Protein AF-A0A2T4CSU3-F1 (afdb_monomer_lite)

pLDDT: mean 86.22, std 13.49, range [42.84, 98.0]

Secondary structure (DSSP, 8-state):
-PPPHHHHHHHHHHHHHHTT---BTTTTBSHHHHHHHHHHHHHHTT--HHHHHHHHT-SSSGGGHHHHSPPHHHHHHHHHHHHHHHH-TT-------HHHHHHHTTTTT-TT-SSSSSS-S----

Foldseek 3Di:
DDDDPVRVQVVLQVVQVVVVHGQDVVVLSGPVSVQLVLLCVCVVVVDDLVVSCVVSVHPDSVRSVVSNDDDPVRVVVVVVVVVVLVPDPPNPPPDPDPVVCLVCVCCVPCVPQCCGDPDHVDDDD

Sequence (125 aa):
NPYTLNAFHQSYAAGLRRIGLEPNKSEGFDPHGHRHSYGRRLERSGLNPLVIRRCMHHKSLESQVPYTGKGQQEISDELNKATLQLANPESKVKSLDWKELVEHGFDDIDPQGYFTGKHPKLRGK

Radius of gyration: 26.57 Å; chains: 1; bounding box: 58×22×83 Å

Structure (mmCIF, N/CA/C/O backbone):
data_AF-A0A2T4CSU3-F1
#
_entry.id   AF-A0A2T4CSU3-F1
#
loop_
_atom_site.group_PDB
_atom_site.id
_atom_site.type_symbol
_atom_site.label_atom_id
_atom_site.label_alt_id
_atom_site.label_comp_id
_atom_site.label_asym_id
_atom_site.label_entity_id
_atom_site.label_seq_id
_atom_site.pdbx_PDB_ins_code
_atom_site.Cartn_x
_atom_site.Cartn_y
_atom_site.Cartn_z
_atom_site.occupancy
_atom_site.B_iso_or_equiv
_atom_site.auth_seq_id
_atom_site.auth_comp_id
_atom_site.auth_asym_id
_atom_site.auth_atom_id
_atom_site.pdbx_PDB_model_num
ATOM 1 N N . ASN A 1 1 ? 24.655 -8.270 -19.486 1.00 78.94 1 ASN A N 1
ATOM 2 C CA . ASN A 1 1 ? 24.714 -7.094 -18.592 1.00 78.94 1 ASN A CA 1
ATOM 3 C C . ASN A 1 1 ? 23.326 -6.769 -18.078 1.00 78.94 1 ASN A C 1
ATOM 5 O O . ASN A 1 1 ? 22.417 -6.718 -18.899 1.00 78.94 1 ASN A O 1
ATOM 9 N N . PRO A 1 2 ? 23.141 -6.601 -16.758 1.00 89.50 2 PRO A N 1
ATOM 10 C CA . PRO A 1 2 ? 21.869 -6.149 -16.202 1.00 89.50 2 PRO A CA 1
ATOM 11 C C . PRO A 1 2 ? 21.526 -4.744 -16.715 1.00 89.50 2 PRO A C 1
ATOM 13 O O . PRO A 1 2 ? 22.422 -3.953 -17.019 1.00 89.50 2 PRO A O 1
ATOM 16 N N . TYR A 1 3 ? 20.233 -4.437 -16.828 1.00 93.00 3 TYR A N 1
ATOM 17 C CA . TYR A 1 3 ? 19.790 -3.101 -17.222 1.00 93.00 3 TYR A CA 1
ATOM 18 C C . TYR A 1 3 ? 20.170 -2.052 -16.178 1.00 93.00 3 TYR A C 1
ATOM 20 O O . TYR A 1 3 ? 20.117 -2.299 -14.974 1.00 93.00 3 TYR A O 1
ATOM 28 N N . THR A 1 4 ? 20.477 -0.843 -16.653 1.00 96.50 4 THR A N 1
ATOM 29 C CA . THR A 1 4 ? 20.408 0.346 -15.801 1.00 96.50 4 THR A CA 1
ATOM 30 C C . THR A 1 4 ? 18.950 0.623 -15.440 1.00 96.50 4 THR A C 1
ATOM 32 O O . THR A 1 4 ? 18.030 0.202 -16.146 1.00 96.50 4 THR A O 1
ATOM 35 N N . LEU A 1 5 ? 18.718 1.378 -14.365 1.00 94.19 5 LEU A N 1
ATOM 36 C CA . LEU A 1 5 ? 17.360 1.732 -13.946 1.00 94.19 5 LEU A CA 1
ATOM 37 C C . LEU A 1 5 ? 16.576 2.443 -15.065 1.00 94.19 5 LEU A C 1
ATOM 39 O O . LEU A 1 5 ? 15.415 2.128 -15.315 1.00 94.19 5 LEU A O 1
ATOM 43 N N . ASN A 1 6 ? 17.239 3.341 -15.800 1.00 95.50 6 ASN A N 1
ATOM 44 C CA . ASN A 1 6 ? 16.632 4.050 -16.926 1.00 95.50 6 ASN A CA 1
ATOM 45 C C . ASN A 1 6 ? 16.278 3.106 -18.082 1.00 95.50 6 ASN A C 1
ATOM 47 O O . ASN A 1 6 ? 15.177 3.199 -18.621 1.00 95.50 6 ASN A O 1
ATOM 51 N N . ALA A 1 7 ? 17.171 2.173 -18.432 1.00 96.81 7 ALA A N 1
ATOM 52 C CA . ALA A 1 7 ? 16.901 1.188 -19.479 1.00 96.81 7 ALA A CA 1
ATOM 53 C C . ALA A 1 7 ? 15.724 0.274 -19.099 1.00 96.81 7 ALA A C 1
ATOM 55 O O . ALA A 1 7 ? 14.860 -0.011 -19.930 1.00 96.81 7 ALA A O 1
ATOM 56 N N . PHE A 1 8 ? 15.634 -0.118 -17.824 1.00 96.00 8 PHE A N 1
ATOM 57 C CA . PHE A 1 8 ? 14.490 -0.863 -17.304 1.00 96.00 8 PHE A CA 1
ATOM 58 C C . PHE A 1 8 ? 13.182 -0.069 -17.442 1.00 96.00 8 PHE A C 1
ATOM 60 O O . PHE A 1 8 ? 12.210 -0.596 -17.982 1.00 96.00 8 PHE A O 1
ATOM 67 N N . HIS A 1 9 ? 13.154 1.204 -17.030 1.00 94.94 9 HIS A N 1
ATOM 68 C CA . HIS A 1 9 ? 11.954 2.042 -17.147 1.00 94.94 9 HIS A CA 1
ATOM 69 C C . HIS A 1 9 ? 11.520 2.264 -18.604 1.00 94.94 9 HIS A C 1
ATOM 71 O O . HIS A 1 9 ? 10.327 2.205 -18.900 1.00 94.94 9 HIS A O 1
ATOM 77 N N . GLN A 1 10 ? 12.464 2.457 -19.528 1.00 96.00 10 GLN A N 1
ATOM 78 C CA . GLN A 1 10 ? 12.160 2.583 -20.958 1.00 96.00 10 GLN A CA 1
ATOM 79 C C . GLN A 1 10 ? 11.586 1.284 -21.533 1.00 96.00 10 GLN A C 1
ATOM 81 O O . GLN A 1 10 ? 10.566 1.309 -22.224 1.00 96.00 10 GLN A O 1
ATOM 86 N N . SER A 1 11 ? 12.199 0.143 -21.203 1.00 96.38 11 SER A N 1
ATOM 87 C CA . SER A 1 11 ? 11.707 -1.174 -21.614 1.00 96.38 11 SER A CA 1
ATOM 88 C C . SER A 1 11 ? 10.307 -1.451 -21.062 1.00 96.38 11 SER A C 1
ATOM 90 O O . SER A 1 11 ? 9.455 -1.971 -21.783 1.00 96.38 11 SER A O 1
ATOM 92 N N . TYR A 1 12 ? 10.056 -1.091 -19.801 1.00 96.56 12 TYR A N 1
ATOM 93 C CA . TYR A 1 12 ? 8.746 -1.205 -19.164 1.00 96.56 12 TYR A CA 1
ATOM 94 C C . TYR A 1 12 ? 7.696 -0.351 -19.887 1.00 96.56 12 TYR A C 1
ATOM 96 O O . TYR A 1 12 ? 6.651 -0.868 -20.280 1.00 96.56 12 TYR A O 1
ATOM 104 N N . ALA A 1 13 ? 8.004 0.920 -20.159 1.00 96.75 13 ALA A N 1
ATOM 105 C CA . ALA A 1 13 ? 7.105 1.824 -20.868 1.00 96.75 13 ALA A CA 1
ATOM 106 C C . ALA A 1 13 ? 6.773 1.338 -22.290 1.00 96.75 13 ALA A C 1
ATOM 108 O O . ALA A 1 13 ? 5.621 1.375 -22.717 1.00 96.75 13 ALA A O 1
ATOM 109 N N . ALA A 1 14 ? 7.768 0.822 -23.016 1.00 97.44 14 ALA A N 1
ATOM 110 C CA . ALA A 1 14 ? 7.550 0.186 -24.314 1.00 97.44 14 ALA A CA 1
ATOM 111 C C . ALA A 1 14 ? 6.738 -1.118 -24.205 1.00 97.44 14 ALA A C 1
ATOM 113 O O . ALA A 1 14 ? 6.046 -1.503 -25.143 1.00 97.44 14 ALA A O 1
ATOM 114 N N . GLY A 1 15 ? 6.837 -1.833 -23.082 1.00 97.06 15 GLY A N 1
ATOM 115 C CA . GLY A 1 15 ? 6.003 -2.994 -22.771 1.00 97.06 15 GLY A CA 1
ATOM 116 C C . GLY A 1 15 ? 4.529 -2.624 -22.613 1.00 97.06 15 GLY A C 1
ATOM 117 O O . GLY A 1 15 ? 3.690 -3.237 -23.265 1.00 97.06 15 GLY A O 1
ATOM 118 N N . LEU A 1 16 ? 4.226 -1.588 -21.824 1.00 97.25 16 LEU A N 1
ATOM 119 C CA . LEU A 1 16 ? 2.859 -1.078 -21.663 1.00 97.25 16 LEU A CA 1
ATOM 120 C C . LEU A 1 16 ? 2.249 -0.652 -23.002 1.00 97.25 16 LEU A C 1
ATOM 122 O O . LEU A 1 16 ? 1.158 -1.096 -23.353 1.00 97.25 16 LEU A O 1
ATOM 126 N N . ARG A 1 17 ? 2.997 0.112 -23.805 1.00 97.75 17 ARG A N 1
ATOM 127 C CA . ARG A 1 17 ? 2.516 0.566 -25.117 1.00 97.75 17 ARG A CA 1
ATOM 128 C C . ARG A 1 17 ? 2.205 -0.578 -26.075 1.00 97.75 17 ARG A C 1
ATOM 130 O O . ARG A 1 17 ? 1.240 -0.503 -26.826 1.00 97.75 17 ARG A O 1
ATOM 137 N N . ARG A 1 18 ? 2.971 -1.673 -26.015 1.00 98.00 18 ARG A N 1
ATOM 138 C CA . ARG A 1 18 ? 2.714 -2.878 -26.823 1.00 98.00 18 ARG A CA 1
ATOM 139 C C . ARG A 1 18 ? 1.380 -3.553 -26.504 1.00 98.00 18 ARG A C 1
ATOM 141 O O . ARG A 1 18 ? 0.846 -4.227 -27.376 1.00 98.00 18 ARG A O 1
ATOM 148 N N . ILE A 1 19 ? 0.851 -3.373 -25.295 1.00 97.12 19 ILE A N 1
ATOM 149 C CA . ILE A 1 19 ? -0.459 -3.900 -24.887 1.00 97.12 19 ILE A CA 1
ATOM 150 C C . ILE A 1 19 ? -1.562 -2.830 -24.908 1.00 97.12 19 ILE A C 1
ATOM 152 O O . ILE A 1 19 ? -2.638 -3.060 -24.368 1.00 97.12 19 ILE A O 1
ATOM 156 N N . GLY A 1 20 ? -1.306 -1.669 -25.525 1.00 97.25 20 GLY A N 1
ATOM 157 C CA . GLY A 1 20 ? -2.286 -0.587 -25.654 1.00 97.25 20 GLY A CA 1
ATOM 158 C C . GLY A 1 20 ? -2.471 0.268 -24.396 1.00 97.25 20 GLY A C 1
ATOM 159 O O . GLY A 1 20 ? -3.489 0.942 -24.279 1.00 97.25 20 GLY A O 1
ATOM 160 N N . LEU A 1 21 ? -1.518 0.246 -23.458 1.00 96.88 21 LEU A N 1
ATOM 161 C CA . LEU A 1 21 ? -1.527 1.090 -22.260 1.00 96.88 21 LEU A CA 1
ATOM 162 C C . LEU A 1 21 ? -0.438 2.162 -22.334 1.00 96.88 21 LEU A C 1
ATOM 164 O O . LEU A 1 21 ? 0.664 1.906 -22.821 1.00 96.88 21 LEU A O 1
ATOM 168 N N . GLU A 1 22 ? -0.703 3.340 -21.773 1.00 96.38 22 GLU A N 1
ATOM 169 C CA . GLU A 1 22 ? 0.326 4.366 -21.589 1.00 96.38 22 GLU A CA 1
ATOM 170 C C . GLU A 1 22 ? 0.885 4.348 -20.159 1.00 96.38 22 GLU A C 1
ATOM 172 O O . GLU A 1 22 ? 0.138 4.130 -19.202 1.00 96.38 22 GLU A O 1
ATOM 177 N N . PRO A 1 23 ? 2.198 4.583 -19.973 1.00 95.62 23 PRO A N 1
ATOM 178 C CA . PRO A 1 23 ? 2.778 4.744 -18.648 1.00 95.62 23 PRO A CA 1
ATOM 179 C C . PRO A 1 23 ? 2.140 5.926 -17.925 1.00 95.62 23 PRO A C 1
ATOM 181 O O . PRO A 1 23 ? 2.236 7.071 -18.368 1.00 95.62 23 PRO A O 1
ATOM 184 N N . ASN A 1 24 ? 1.527 5.645 -16.783 1.00 94.38 24 ASN A N 1
ATOM 185 C CA . ASN A 1 24 ? 0.806 6.633 -16.005 1.00 94.38 24 ASN A CA 1
ATOM 186 C C . ASN A 1 24 ? 0.904 6.320 -14.511 1.00 94.38 24 ASN A C 1
ATOM 188 O O . ASN A 1 24 ? 0.392 5.313 -14.024 1.00 94.38 24 ASN A O 1
ATOM 192 N N . LYS A 1 25 ? 1.541 7.222 -13.764 1.00 90.06 25 LYS A N 1
ATOM 193 C CA . LYS A 1 25 ? 1.743 7.067 -12.322 1.00 90.06 25 LYS A CA 1
ATOM 194 C C . LYS A 1 25 ? 0.442 7.190 -11.525 1.00 90.06 25 LYS A C 1
ATOM 196 O O . LYS A 1 25 ? 0.302 6.520 -10.506 1.00 90.06 25 LYS A O 1
ATOM 201 N N . SER A 1 26 ? -0.501 8.038 -11.950 1.00 89.06 26 SER A N 1
ATOM 202 C CA . SER A 1 26 ? -1.761 8.217 -11.210 1.00 89.06 26 SER A CA 1
ATOM 203 C C . SER A 1 26 ? -2.647 6.973 -11.287 1.00 89.06 26 SER A C 1
ATOM 205 O O . SER A 1 26 ? -3.325 6.647 -10.317 1.00 89.06 26 SER A O 1
ATOM 207 N N . GLU A 1 27 ? -2.573 6.241 -12.398 1.00 90.00 27 GLU A N 1
ATOM 208 C CA . GLU A 1 27 ? -3.292 4.981 -12.621 1.00 90.00 27 GLU A CA 1
ATOM 209 C C . GLU A 1 27 ? -2.509 3.747 -12.133 1.00 90.00 27 GLU A C 1
ATOM 211 O O . GLU A 1 27 ? -3.022 2.630 -12.137 1.00 90.00 27 GLU A O 1
ATOM 216 N N . GLY A 1 28 ? -1.268 3.931 -11.666 1.00 92.00 28 GLY A N 1
ATOM 217 C CA . GLY A 1 28 ? -0.410 2.850 -11.177 1.00 92.00 28 GLY A CA 1
ATOM 218 C C . GLY A 1 28 ? 0.244 2.012 -12.281 1.00 92.00 28 GLY A C 1
ATOM 219 O O . GLY A 1 28 ? 0.732 0.911 -12.005 1.00 92.00 28 GLY A O 1
ATOM 220 N N . PHE A 1 29 ? 0.287 2.528 -13.511 1.00 95.38 29 PHE A N 1
ATOM 221 C CA . PHE A 1 29 ? 1.041 1.984 -14.643 1.00 95.38 29 PHE A CA 1
ATOM 222 C C . PHE A 1 29 ? 2.509 2.419 -14.583 1.00 95.38 29 PHE A C 1
ATOM 224 O O . PHE A 1 29 ? 3.067 3.013 -15.509 1.00 95.38 29 PHE A O 1
ATOM 231 N N . ASP A 1 30 ? 3.132 2.118 -13.448 1.00 95.00 30 ASP A N 1
ATOM 232 C CA . ASP A 1 30 ? 4.558 2.258 -13.210 1.00 95.00 30 ASP A CA 1
ATOM 233 C C . ASP A 1 30 ? 5.057 1.127 -12.281 1.00 95.00 30 ASP A C 1
ATOM 235 O O . ASP A 1 30 ? 4.265 0.516 -11.550 1.00 95.00 30 ASP A O 1
ATOM 239 N N . PRO A 1 31 ? 6.369 0.819 -12.262 1.00 95.06 31 PRO A N 1
ATOM 240 C CA . PRO A 1 31 ? 6.903 -0.266 -11.439 1.00 95.06 31 PRO A CA 1
ATOM 241 C C . PRO A 1 31 ? 6.611 -0.124 -9.936 1.00 95.06 31 PRO A C 1
ATOM 243 O O . PRO A 1 31 ? 6.399 -1.126 -9.247 1.00 95.06 31 PRO A O 1
ATOM 246 N N . HIS A 1 32 ? 6.580 1.103 -9.408 1.00 94.62 32 HIS A N 1
ATOM 247 C CA . HIS A 1 32 ? 6.242 1.345 -8.010 1.00 94.62 32 HIS A CA 1
ATOM 248 C C . HIS A 1 32 ? 4.742 1.132 -7.769 1.00 94.62 32 HIS A C 1
ATOM 250 O O . HIS A 1 32 ? 4.380 0.447 -6.810 1.00 94.62 32 HIS A O 1
ATOM 256 N N . GLY A 1 33 ? 3.879 1.616 -8.667 1.00 94.50 33 GLY A N 1
ATOM 257 C CA . GLY A 1 33 ? 2.437 1.345 -8.663 1.00 94.50 33 GLY A CA 1
ATOM 258 C C . GLY A 1 33 ? 2.109 -0.153 -8.639 1.00 94.50 33 GLY A C 1
ATOM 259 O O . GLY A 1 33 ? 1.303 -0.615 -7.824 1.00 94.50 33 GLY A O 1
ATOM 260 N N . HIS A 1 34 ? 2.818 -0.960 -9.431 1.00 95.44 34 HIS A N 1
ATOM 261 C CA . HIS A 1 34 ? 2.693 -2.420 -9.385 1.00 95.44 34 HIS A CA 1
ATOM 262 C C . HIS A 1 34 ? 3.091 -3.020 -8.036 1.00 95.44 34 HIS A C 1
ATOM 264 O O . HIS A 1 34 ? 2.440 -3.955 -7.564 1.00 95.44 34 HIS A O 1
ATOM 270 N N . ARG A 1 35 ? 4.113 -2.467 -7.375 1.00 96.12 35 ARG A N 1
ATOM 271 C CA . ARG A 1 35 ? 4.531 -2.918 -6.043 1.00 96.12 35 ARG A CA 1
ATOM 272 C C . ARG A 1 35 ? 3.464 -2.640 -4.979 1.00 96.12 35 ARG A C 1
ATOM 274 O O . ARG A 1 35 ? 3.267 -3.478 -4.103 1.00 96.12 35 ARG A O 1
ATOM 281 N N . HIS A 1 36 ? 2.742 -1.521 -5.076 1.00 96.00 36 HIS A N 1
ATOM 282 C CA . HIS A 1 36 ? 1.553 -1.246 -4.249 1.00 96.00 36 HIS A CA 1
ATOM 283 C C . HIS A 1 36 ? 0.416 -2.222 -4.547 1.00 96.00 36 HIS A C 1
ATOM 285 O O . HIS A 1 36 ? -0.147 -2.816 -3.635 1.00 96.00 36 HIS A O 1
ATOM 291 N N . SER A 1 37 ? 0.106 -2.448 -5.827 1.00 95.38 37 SER A N 1
ATOM 292 C CA . SER A 1 37 ? -0.919 -3.418 -6.238 1.00 95.38 37 SER A CA 1
ATOM 293 C C . SER A 1 37 ? -0.625 -4.829 -5.716 1.00 95.38 37 SER A C 1
ATOM 295 O O . SER A 1 37 ? -1.539 -5.554 -5.321 1.00 95.38 37 SER A O 1
ATOM 297 N N . TYR A 1 38 ? 0.646 -5.231 -5.704 1.00 97.38 38 TYR A N 1
ATOM 298 C CA . TYR A 1 38 ? 1.076 -6.497 -5.122 1.00 97.38 38 TYR A CA 1
ATOM 299 C C . TYR A 1 38 ? 0.857 -6.534 -3.602 1.00 97.38 38 TYR A C 1
ATOM 301 O O . TYR A 1 38 ? 0.193 -7.448 -3.121 1.00 97.38 38 TYR A O 1
ATOM 309 N N . GLY A 1 39 ? 1.329 -5.524 -2.861 1.00 97.25 39 GLY A N 1
ATOM 310 C CA . GLY A 1 39 ? 1.155 -5.444 -1.404 1.00 97.25 39 GLY A CA 1
ATOM 311 C C . GLY A 1 39 ? -0.312 -5.478 -0.967 1.00 97.25 39 GLY A C 1
ATOM 312 O O . GLY A 1 39 ? -0.682 -6.288 -0.120 1.00 97.25 39 GLY A O 1
ATOM 313 N N . ARG A 1 40 ? -1.171 -4.684 -1.615 1.00 96.31 40 ARG A N 1
ATOM 314 C CA . ARG A 1 40 ? -2.621 -4.671 -1.360 1.00 96.31 40 ARG A CA 1
ATOM 315 C C . ARG A 1 40 ? -3.280 -6.020 -1.628 1.00 96.31 40 ARG A C 1
ATOM 317 O O . ARG A 1 40 ? -4.137 -6.439 -0.866 1.00 96.31 40 ARG A O 1
ATOM 324 N N . ARG A 1 41 ? -2.888 -6.735 -2.689 1.00 96.94 41 ARG A N 1
ATOM 325 C CA . ARG A 1 41 ? -3.439 -8.074 -2.974 1.00 96.94 41 ARG A CA 1
ATOM 326 C C . ARG A 1 41 ? -3.064 -9.089 -1.896 1.00 96.94 41 ARG A C 1
ATOM 328 O O . ARG A 1 41 ? -3.908 -9.902 -1.526 1.00 96.94 41 ARG A O 1
ATOM 335 N N . LEU A 1 42 ? -1.833 -9.029 -1.384 1.00 97.12 42 LEU A N 1
ATOM 336 C CA . LEU A 1 42 ? -1.396 -9.891 -0.284 1.00 97.12 42 LEU A CA 1
ATOM 337 C C . LEU A 1 42 ? -2.195 -9.611 0.995 1.00 97.12 42 LEU A C 1
ATOM 339 O O . LEU A 1 42 ? -2.640 -10.551 1.648 1.00 97.12 42 LEU A O 1
ATOM 343 N N . GLU A 1 43 ? -2.403 -8.333 1.317 1.00 96.00 43 GLU A N 1
ATOM 344 C CA . GLU A 1 43 ? -3.183 -7.903 2.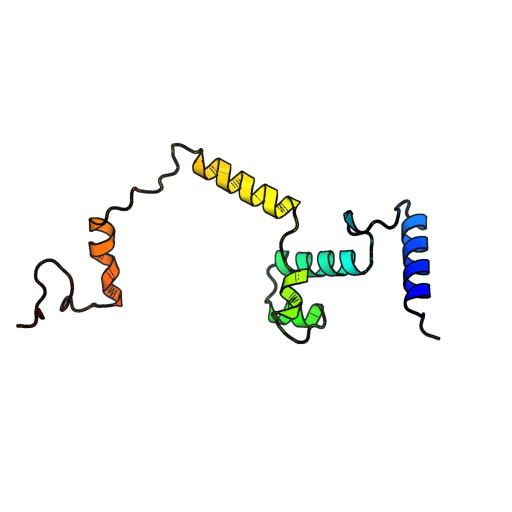483 1.00 96.00 43 GLU A CA 1
ATOM 345 C C . GLU A 1 43 ? -4.653 -8.332 2.374 1.00 96.00 43 GLU A C 1
ATOM 347 O O . GLU A 1 43 ? -5.143 -9.030 3.259 1.00 96.00 43 GLU A O 1
ATOM 352 N N . ARG A 1 44 ? -5.308 -8.072 1.234 1.00 94.88 44 ARG A N 1
ATOM 353 C CA . ARG A 1 44 ? -6.703 -8.478 0.979 1.00 94.88 44 ARG A CA 1
ATOM 354 C C . ARG A 1 44 ? -6.921 -9.988 1.019 1.00 94.88 44 ARG A C 1
ATOM 356 O O . ARG A 1 44 ? -8.037 -10.440 1.246 1.00 94.88 44 ARG A O 1
ATOM 363 N N . SER A 1 45 ? -5.870 -10.772 0.785 1.00 96.00 45 SER A N 1
ATOM 364 C CA . SER A 1 45 ? -5.919 -12.236 0.893 1.00 96.00 45 SER A CA 1
ATOM 365 C C . SER A 1 45 ? -5.904 -12.725 2.349 1.00 96.00 45 SER A C 1
ATOM 367 O O . SER A 1 45 ? -5.947 -13.929 2.586 1.00 96.00 45 SER A O 1
ATOM 369 N N . GLY A 1 46 ? -5.805 -11.815 3.325 1.00 95.75 46 GLY A N 1
ATOM 370 C CA . GLY A 1 46 ? -5.773 -12.135 4.751 1.00 95.75 46 GLY A CA 1
ATOM 371 C C . GLY A 1 46 ? -4.457 -12.766 5.211 1.00 95.75 46 GLY A C 1
ATOM 372 O O . GLY A 1 46 ? -4.423 -13.433 6.244 1.00 95.75 46 GLY A O 1
ATOM 373 N N . LEU A 1 47 ? -3.367 -12.603 4.449 1.00 95.44 47 LEU A N 1
ATOM 374 C CA . LEU A 1 47 ? -2.072 -13.177 4.812 1.00 95.44 47 LEU A CA 1
ATOM 375 C C . LEU A 1 47 ? -1.486 -12.499 6.054 1.00 95.44 47 LEU A C 1
ATOM 377 O O . LEU A 1 47 ? -1.594 -11.290 6.250 1.00 95.44 47 LEU A O 1
ATOM 381 N N . ASN A 1 48 ? -0.779 -13.284 6.870 1.00 96.88 48 ASN A N 1
ATOM 382 C CA . ASN A 1 48 ? -0.095 -12.762 8.048 1.00 96.88 48 ASN A CA 1
ATOM 383 C C . ASN A 1 48 ? 0.950 -11.687 7.650 1.00 96.88 48 ASN A C 1
ATOM 385 O O . ASN A 1 48 ? 1.742 -11.933 6.733 1.00 96.88 48 ASN A O 1
ATOM 389 N N . PRO A 1 49 ? 1.045 -10.547 8.365 1.00 96.06 49 PRO A N 1
ATOM 390 C CA . PRO A 1 49 ? 2.008 -9.481 8.070 1.00 96.06 49 PRO A CA 1
ATOM 391 C C . PRO A 1 49 ? 3.478 -9.925 7.969 1.00 96.06 49 PRO A C 1
ATOM 393 O O . PRO A 1 49 ? 4.255 -9.306 7.245 1.00 96.06 49 PRO A O 1
ATOM 396 N N . LEU A 1 50 ? 3.886 -10.998 8.656 1.00 96.31 50 LEU A N 1
ATOM 397 C CA . LEU A 1 50 ? 5.234 -11.571 8.538 1.00 96.31 50 LEU A CA 1
ATOM 398 C C . LEU A 1 50 ? 5.463 -12.241 7.176 1.00 96.31 50 LEU A C 1
ATOM 400 O O . LEU A 1 50 ? 6.557 -12.142 6.612 1.00 96.31 50 LEU A O 1
ATOM 404 N N . VAL A 1 51 ? 4.431 -12.894 6.635 1.00 97.69 51 VAL A N 1
ATOM 405 C CA . VAL A 1 51 ? 4.452 -13.500 5.297 1.00 97.69 51 VAL A CA 1
ATOM 406 C C . VAL A 1 51 ? 4.491 -12.399 4.244 1.00 97.69 51 VAL A C 1
ATOM 408 O O . VAL A 1 51 ? 5.348 -12.435 3.364 1.00 97.69 51 VAL A O 1
ATOM 411 N N . ILE A 1 52 ? 3.650 -11.369 4.386 1.00 97.38 52 ILE A N 1
ATOM 412 C CA . ILE A 1 52 ? 3.638 -10.210 3.481 1.00 97.38 52 ILE A CA 1
ATOM 413 C C . ILE A 1 52 ? 5.020 -9.543 3.447 1.00 97.38 52 ILE A C 1
ATOM 415 O O . ILE A 1 52 ? 5.581 -9.351 2.367 1.00 97.38 52 ILE A O 1
ATOM 419 N N . ARG A 1 53 ? 5.643 -9.304 4.610 1.00 97.25 53 ARG A N 1
ATOM 420 C CA . ARG A 1 53 ? 7.001 -8.743 4.701 1.00 97.25 53 ARG A CA 1
ATOM 421 C C . ARG A 1 53 ? 8.015 -9.565 3.906 1.00 97.25 53 ARG A C 1
ATOM 423 O O . ARG A 1 53 ? 8.859 -8.998 3.208 1.00 97.25 53 ARG A O 1
ATOM 430 N N . ARG A 1 54 ? 7.943 -10.898 4.009 1.00 97.88 54 ARG A N 1
ATOM 431 C CA . ARG A 1 54 ? 8.820 -11.826 3.280 1.00 97.88 54 ARG A CA 1
ATOM 432 C C . ARG A 1 54 ? 8.574 -11.752 1.774 1.00 97.88 54 ARG A C 1
ATOM 434 O O . ARG A 1 54 ? 9.535 -11.605 1.029 1.00 97.88 54 ARG A O 1
ATOM 441 N N . CYS A 1 55 ? 7.314 -11.772 1.350 1.00 97.38 55 CYS A N 1
ATOM 442 C CA . CYS A 1 55 ? 6.890 -11.643 -0.045 1.00 97.38 55 CYS A CA 1
ATOM 443 C C . CYS A 1 55 ? 7.328 -10.318 -0.685 1.00 97.38 55 CYS A C 1
ATOM 445 O O . CYS A 1 55 ? 7.700 -10.285 -1.859 1.00 97.38 55 CYS A O 1
ATOM 447 N N . MET A 1 56 ? 7.292 -9.222 0.074 1.00 97.00 56 MET A N 1
ATOM 448 C CA . MET A 1 56 ? 7.682 -7.892 -0.393 1.00 97.00 56 MET A CA 1
ATOM 449 C C . MET A 1 56 ? 9.182 -7.602 -0.235 1.00 97.00 56 MET A C 1
ATOM 451 O O . MET A 1 56 ? 9.646 -6.570 -0.720 1.00 97.00 56 MET A O 1
ATOM 455 N N . HIS A 1 57 ? 9.950 -8.496 0.393 1.00 97.38 57 HIS A N 1
ATOM 456 C CA . HIS A 1 57 ? 11.372 -8.307 0.708 1.00 97.38 57 HIS A CA 1
ATOM 457 C C . HIS A 1 57 ? 11.647 -7.059 1.561 1.00 97.38 57 HIS A C 1
ATOM 459 O O . HIS A 1 57 ? 12.598 -6.314 1.331 1.00 97.38 57 HIS A O 1
ATOM 465 N N . HIS A 1 58 ? 10.795 -6.799 2.549 1.00 97.12 58 HIS A N 1
ATOM 466 C CA . HIS A 1 58 ? 10.951 -5.657 3.444 1.00 97.12 58 HIS A CA 1
ATOM 467 C C . HIS A 1 58 ? 11.777 -5.992 4.686 1.00 97.12 58 HIS A C 1
ATOM 469 O O . HIS A 1 58 ? 11.715 -7.101 5.218 1.00 97.12 58 HIS A O 1
ATOM 475 N N . LYS A 1 59 ? 12.540 -5.004 5.170 1.00 95.31 59 LYS A N 1
ATOM 476 C CA . LYS A 1 59 ? 13.398 -5.149 6.356 1.00 95.31 59 LYS A CA 1
ATOM 477 C C . LYS A 1 59 ? 12.588 -5.231 7.652 1.00 95.31 59 LYS A C 1
ATOM 479 O O . LYS A 1 59 ? 12.964 -5.967 8.558 1.00 95.31 59 LYS A O 1
ATOM 484 N N . SER A 1 60 ? 11.484 -4.493 7.733 1.00 95.62 60 SER A N 1
ATOM 485 C CA . SER A 1 60 ? 10.627 -4.409 8.917 1.00 95.62 60 SER A CA 1
ATOM 486 C C . SER A 1 60 ? 9.145 -4.469 8.538 1.00 95.62 60 SER A C 1
ATOM 488 O O . SER A 1 60 ? 8.806 -4.371 7.356 1.00 95.62 60 SER A O 1
ATOM 490 N N . LEU A 1 61 ? 8.266 -4.660 9.526 1.00 94.88 61 LEU A N 1
ATOM 491 C CA . LEU A 1 61 ? 6.816 -4.664 9.301 1.00 94.88 61 LEU A CA 1
ATOM 492 C C . LEU A 1 61 ? 6.317 -3.269 8.904 1.00 94.88 61 LEU A C 1
ATOM 494 O O . LEU A 1 61 ? 5.464 -3.140 8.038 1.00 94.88 61 LEU A O 1
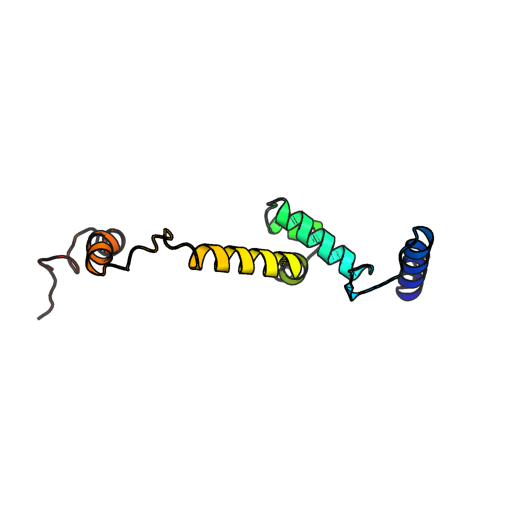ATOM 498 N N . GLU A 1 62 ? 6.910 -2.219 9.457 1.00 95.75 62 GLU A N 1
ATOM 499 C CA . GLU A 1 62 ? 6.556 -0.821 9.195 1.00 95.75 62 GLU A CA 1
ATOM 500 C C . GLU A 1 62 ? 6.844 -0.445 7.737 1.00 95.75 62 GLU A C 1
ATOM 502 O O . GLU A 1 62 ? 6.090 0.295 7.112 1.00 95.75 62 GLU A O 1
ATOM 507 N N . SER A 1 63 ? 7.897 -1.024 7.149 1.00 94.31 63 SER A N 1
ATOM 508 C CA . SER A 1 63 ? 8.276 -0.783 5.751 1.00 94.31 63 SER A CA 1
ATOM 509 C C . SER A 1 63 ? 7.216 -1.251 4.741 1.00 94.31 63 SER A C 1
ATOM 511 O O . SER A 1 63 ? 7.240 -0.813 3.586 1.00 94.31 63 SER A O 1
ATOM 513 N N . GLN A 1 64 ? 6.299 -2.138 5.150 1.00 94.75 64 GLN A N 1
ATOM 514 C CA . GLN A 1 64 ? 5.237 -2.652 4.284 1.00 94.75 64 GLN A CA 1
ATOM 515 C C . GLN A 1 64 ? 3.968 -1.803 4.304 1.00 94.75 64 GLN A C 1
ATOM 517 O O . GLN A 1 64 ? 3.246 -1.800 3.310 1.00 94.75 64 GLN A O 1
ATOM 522 N N . VAL A 1 65 ? 3.751 -1.026 5.371 1.00 94.88 65 VAL A N 1
ATOM 523 C CA . VAL A 1 65 ? 2.544 -0.212 5.584 1.00 94.88 65 VAL A CA 1
ATOM 524 C C . VAL A 1 65 ? 2.199 0.674 4.379 1.00 94.88 65 VAL A C 1
ATOM 526 O O . VAL A 1 65 ? 1.039 0.657 3.963 1.00 94.88 65 VAL A O 1
ATOM 529 N N . PRO A 1 66 ? 3.155 1.376 3.729 1.00 93.88 66 PRO A N 1
ATOM 530 C CA . PRO A 1 66 ? 2.829 2.193 2.561 1.00 93.88 66 PRO A CA 1
ATOM 531 C C . PRO A 1 66 ? 2.243 1.389 1.396 1.00 93.88 66 PRO A C 1
ATOM 533 O O . PRO A 1 66 ? 1.477 1.939 0.618 1.00 93.88 66 PRO A O 1
ATOM 536 N N . TYR A 1 67 ? 2.596 0.106 1.273 1.00 95.50 67 TYR A N 1
ATOM 537 C CA . TYR A 1 67 ? 2.230 -0.752 0.145 1.00 95.50 67 TYR A CA 1
ATOM 538 C C . TYR A 1 67 ? 0.989 -1.611 0.394 1.00 95.50 67 TYR A C 1
ATOM 540 O O . TYR A 1 67 ? 0.443 -2.164 -0.559 1.00 95.50 67 TYR A O 1
ATOM 548 N N . THR A 1 68 ? 0.571 -1.762 1.650 1.00 95.50 68 THR A N 1
ATOM 549 C CA . THR A 1 68 ? -0.594 -2.569 2.043 1.00 95.50 68 THR A CA 1
ATOM 550 C C . THR A 1 68 ? -1.817 -1.719 2.377 1.00 95.50 68 THR A C 1
ATOM 552 O O . THR A 1 68 ? -2.897 -2.266 2.550 1.00 95.50 68 THR A O 1
ATOM 555 N N . GLY A 1 69 ? -1.678 -0.392 2.462 1.00 91.38 69 GLY A N 1
ATOM 556 C CA . GLY A 1 69 ? -2.799 0.508 2.734 1.00 91.38 69 GLY A CA 1
ATOM 557 C C . GLY A 1 69 ? -3.864 0.499 1.629 1.00 91.38 69 GLY A C 1
ATOM 558 O O . GLY A 1 69 ? -3.535 0.381 0.442 1.00 91.38 69 GLY A O 1
ATOM 559 N N . LYS A 1 70 ? -5.132 0.673 2.028 1.00 90.12 70 LYS A N 1
ATOM 560 C CA . LYS A 1 70 ? -6.293 0.777 1.127 1.00 90.12 70 LYS A CA 1
ATOM 561 C C . LYS A 1 70 ? -6.079 1.858 0.057 1.00 90.12 70 LYS A C 1
ATOM 563 O O . LYS A 1 70 ? -5.484 2.906 0.313 1.00 90.12 70 LYS A O 1
ATOM 568 N N . GLY A 1 71 ? -6.536 1.587 -1.162 1.00 87.44 71 GLY A N 1
ATOM 569 C CA . GLY A 1 71 ? -6.578 2.574 -2.240 1.00 87.44 71 GLY A CA 1
ATOM 570 C C . GLY A 1 71 ? -7.642 3.647 -1.992 1.00 87.44 71 GLY A C 1
ATOM 571 O O . GLY A 1 71 ? -8.530 3.466 -1.166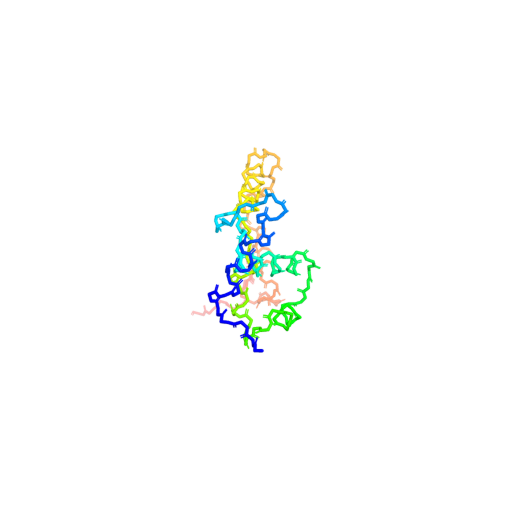 1.00 87.44 71 GLY A O 1
ATOM 572 N N . GLN A 1 72 ? -7.580 4.750 -2.743 1.00 88.75 72 GLN A N 1
ATOM 573 C CA . GLN A 1 72 ? -8.528 5.865 -2.591 1.00 88.75 72 GLN A CA 1
ATOM 574 C C . GLN A 1 72 ? -9.984 5.421 -2.766 1.00 88.75 72 GLN A C 1
ATOM 576 O O . GLN A 1 72 ? -10.814 5.739 -1.925 1.00 88.75 72 GLN A O 1
ATOM 581 N N . GLN A 1 73 ? -10.270 4.610 -3.790 1.00 88.88 73 GLN A N 1
ATOM 582 C CA . GLN A 1 73 ? -11.613 4.073 -4.014 1.00 88.88 73 GLN A CA 1
ATOM 583 C C . GLN A 1 73 ? -12.110 3.250 -2.818 1.00 88.88 73 GLN A C 1
ATOM 585 O O . GLN A 1 73 ? -13.214 3.470 -2.347 1.00 88.88 73 GLN A O 1
ATOM 590 N N . GLU A 1 74 ? -11.275 2.363 -2.268 1.00 90.69 74 GLU A N 1
ATOM 591 C CA . GLU A 1 74 ? -11.646 1.545 -1.104 1.00 90.69 74 GLU A CA 1
ATOM 592 C C . GLU A 1 74 ? -11.899 2.393 0.145 1.00 90.69 74 GLU A C 1
ATOM 594 O O . GLU A 1 74 ? -12.768 2.067 0.949 1.00 90.69 74 GLU A O 1
ATOM 599 N N . ILE A 1 75 ? -11.137 3.477 0.323 1.00 93.94 75 ILE A N 1
ATOM 600 C CA . ILE A 1 75 ? -11.363 4.437 1.407 1.00 93.94 75 ILE A CA 1
ATOM 601 C C . ILE A 1 75 ? -12.711 5.131 1.201 1.00 93.94 75 ILE A C 1
ATOM 603 O O . ILE A 1 75 ? -13.507 5.188 2.134 1.00 93.94 75 ILE A O 1
ATOM 607 N N . SER A 1 76 ? -12.991 5.621 -0.009 1.00 96.25 76 SER A N 1
ATOM 608 C CA . SER A 1 76 ? -14.277 6.236 -0.342 1.00 96.25 76 SER A CA 1
ATOM 609 C C . SER A 1 76 ? -15.448 5.276 -0.127 1.00 96.25 76 SER A C 1
ATOM 611 O O . SER A 1 76 ? -16.451 5.671 0.461 1.00 96.25 76 SER A O 1
ATOM 613 N N . ASP A 1 77 ? -15.315 4.014 -0.533 1.00 95.75 77 ASP A N 1
ATOM 614 C CA . ASP A 1 77 ? -16.349 2.992 -0.362 1.00 95.75 77 ASP A CA 1
ATOM 615 C C . ASP A 1 77 ? -16.614 2.693 1.124 1.00 95.75 77 ASP A C 1
ATOM 617 O O . ASP A 1 77 ? -17.770 2.605 1.544 1.00 95.75 77 ASP A O 1
ATOM 621 N N . GLU A 1 78 ? -15.562 2.597 1.946 1.00 95.50 78 GLU A N 1
ATOM 622 C CA . GLU A 1 78 ? -15.687 2.405 3.397 1.00 95.50 78 GLU A CA 1
ATOM 623 C C . GLU A 1 78 ? -16.364 3.605 4.075 1.00 95.50 78 GLU A C 1
ATOM 625 O O . GLU A 1 78 ? -17.248 3.431 4.915 1.00 95.50 78 GLU A O 1
ATOM 630 N N . LEU A 1 79 ? -15.991 4.827 3.683 1.00 96.44 79 LEU A N 1
ATOM 631 C CA . LEU A 1 79 ? -16.606 6.049 4.203 1.00 96.44 79 LEU A CA 1
ATOM 632 C C . LEU A 1 79 ? -18.083 6.137 3.809 1.00 96.44 79 LEU A C 1
ATOM 634 O O . LEU A 1 79 ? -18.921 6.410 4.665 1.00 96.44 79 LEU A O 1
ATOM 638 N N . ASN A 1 80 ? -18.421 5.823 2.557 1.00 96.44 80 ASN A N 1
ATOM 639 C CA . ASN A 1 80 ? -19.808 5.778 2.092 1.00 96.44 80 ASN A CA 1
ATOM 640 C C . ASN A 1 80 ? -20.630 4.757 2.886 1.00 96.44 80 ASN A C 1
ATOM 642 O O . ASN A 1 80 ? -21.745 5.052 3.320 1.00 96.44 80 ASN A O 1
ATOM 646 N N . LYS A 1 81 ? -20.071 3.568 3.132 1.00 94.25 81 LYS A N 1
ATOM 647 C CA . LYS A 1 81 ? -20.709 2.542 3.963 1.00 94.25 81 LYS A CA 1
ATOM 648 C C . LYS A 1 81 ? -20.961 3.046 5.386 1.00 94.25 81 LYS A C 1
ATOM 650 O O . LYS A 1 81 ? -22.056 2.841 5.908 1.00 94.25 81 LYS A O 1
ATOM 655 N N . ALA A 1 82 ? -19.992 3.729 5.994 1.00 92.38 82 ALA A N 1
ATOM 656 C CA . ALA A 1 82 ? -20.151 4.325 7.319 1.00 92.38 82 ALA A CA 1
ATOM 657 C C . ALA A 1 82 ? -21.239 5.416 7.333 1.00 92.38 82 ALA A C 1
ATOM 659 O O . ALA A 1 82 ? -22.078 5.441 8.232 1.00 92.38 82 ALA A O 1
ATOM 660 N N . THR A 1 83 ? -21.294 6.272 6.307 1.00 93.75 83 THR A N 1
ATOM 661 C CA . THR A 1 83 ? -22.353 7.282 6.156 1.00 93.75 83 THR A CA 1
ATOM 662 C C . THR A 1 83 ? -23.741 6.645 6.081 1.00 93.75 83 THR A C 1
ATOM 664 O O . THR A 1 83 ? -24.656 7.097 6.767 1.00 93.75 83 THR A O 1
ATOM 667 N N . LEU A 1 84 ? -23.902 5.566 5.309 1.00 91.75 84 LEU A N 1
ATOM 668 C CA . LEU A 1 84 ? -25.173 4.838 5.216 1.00 91.75 84 LEU A CA 1
ATOM 669 C C . LEU A 1 84 ? -25.583 4.207 6.556 1.00 91.75 84 LEU A C 1
ATOM 671 O O . LEU A 1 84 ? -26.761 4.221 6.904 1.00 91.75 84 LEU A O 1
ATOM 675 N N . GLN A 1 85 ? -24.624 3.687 7.328 1.00 87.88 85 GLN A N 1
ATOM 676 C CA . GLN A 1 85 ? -24.887 3.143 8.666 1.00 87.88 85 GLN A CA 1
ATOM 677 C C . GLN A 1 85 ? -25.347 4.216 9.658 1.00 87.88 85 GLN A C 1
ATOM 679 O O . GLN A 1 85 ? -26.232 3.949 10.468 1.00 87.88 85 GLN A O 1
ATOM 684 N N . LEU A 1 86 ? -24.777 5.421 9.589 1.00 86.44 86 LEU A N 1
ATOM 685 C CA .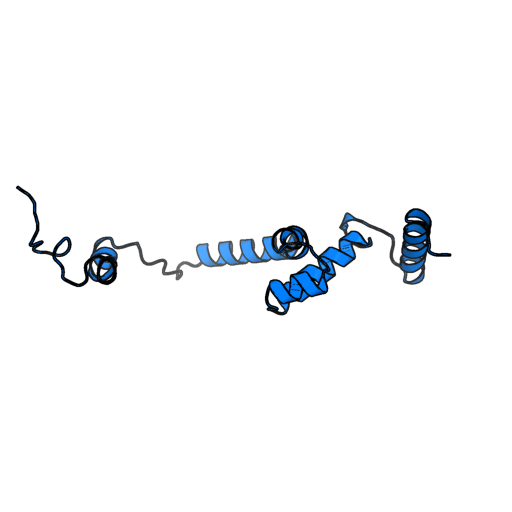 LEU A 1 86 ? -25.185 6.553 10.426 1.00 86.44 86 LEU A CA 1
ATOM 686 C C . LEU A 1 86 ? -26.566 7.095 10.044 1.00 86.44 86 LEU A C 1
ATOM 688 O O . LEU A 1 86 ? -27.318 7.521 10.914 1.00 86.44 86 LEU A O 1
ATOM 692 N N . ALA A 1 87 ? -26.903 7.076 8.753 1.00 85.88 87 ALA A N 1
ATOM 693 C CA . ALA A 1 87 ? -28.200 7.527 8.258 1.00 85.88 87 ALA A CA 1
ATOM 694 C C . ALA A 1 87 ? -29.340 6.537 8.547 1.00 85.88 87 ALA A C 1
ATOM 696 O O . ALA A 1 87 ? -30.506 6.914 8.444 1.00 85.88 87 ALA A O 1
ATOM 697 N N . ASN A 1 88 ? -29.027 5.280 8.885 1.00 82.31 88 ASN A N 1
ATOM 698 C CA . ASN A 1 88 ? -30.031 4.272 9.195 1.00 82.31 88 ASN A CA 1
ATOM 699 C C . ASN A 1 88 ? -30.733 4.610 10.532 1.00 82.31 88 ASN A C 1
ATOM 701 O O . ASN A 1 88 ? -30.091 4.528 11.580 1.00 82.31 88 ASN A O 1
ATOM 705 N N . PRO A 1 89 ? -32.044 4.926 10.542 1.00 66.81 89 PRO A N 1
ATOM 706 C CA . PRO A 1 89 ? -32.781 5.226 11.770 1.00 66.81 89 PRO A CA 1
ATOM 707 C C . PRO A 1 89 ? -32.940 4.007 12.692 1.00 66.81 89 PRO A C 1
ATOM 709 O O . PRO A 1 89 ? -33.199 4.166 13.882 1.00 66.81 89 PRO A O 1
ATOM 712 N N . GLU A 1 90 ? -32.765 2.791 12.166 1.00 68.38 90 GLU A N 1
ATOM 713 C CA . GLU A 1 90 ? -32.717 1.555 12.954 1.00 68.38 90 GLU A CA 1
ATOM 714 C C . GLU A 1 90 ? -31.314 1.234 13.483 1.00 68.38 90 GLU A C 1
ATOM 716 O O . GLU A 1 90 ? -31.131 0.210 14.148 1.00 68.38 90 GLU A O 1
ATOM 721 N N . SER A 1 91 ? -30.315 2.078 13.195 1.00 59.88 91 SER A N 1
ATOM 722 C CA . SER A 1 91 ? -28.982 1.988 13.785 1.00 59.88 91 SER A CA 1
ATOM 723 C C . SER A 1 91 ? -29.107 2.203 15.289 1.00 59.88 91 SER A C 1
ATOM 725 O O . SER A 1 91 ? -29.026 3.313 15.810 1.00 59.88 91 SER A O 1
ATOM 727 N N . LYS A 1 92 ? -29.357 1.103 16.000 1.00 59.97 92 LYS A N 1
ATOM 728 C CA . LYS A 1 92 ? -29.330 1.001 17.453 1.00 59.97 92 LYS A CA 1
ATOM 729 C C . LYS A 1 92 ? -27.888 1.154 17.922 1.00 59.97 92 LYS A C 1
ATOM 731 O O . LYS A 1 92 ? -27.322 0.237 18.513 1.00 59.97 92 LYS A O 1
ATOM 736 N N . VAL A 1 93 ? -27.285 2.322 17.724 1.00 60.94 93 VAL A N 1
ATOM 737 C CA . VAL A 1 93 ? -26.345 2.795 18.731 1.00 60.94 93 VAL A CA 1
ATOM 738 C C . VAL A 1 93 ? -27.228 3.017 19.951 1.00 60.94 93 VAL A C 1
ATOM 740 O O . VAL A 1 93 ? -27.883 4.051 20.067 1.00 60.94 93 VAL A O 1
ATOM 743 N N . LYS A 1 94 ? -27.365 1.979 20.794 1.00 62.81 94 LYS A N 1
ATOM 744 C CA . LYS A 1 94 ? -28.000 2.123 22.106 1.00 62.81 94 LYS A CA 1
ATOM 745 C C . LYS A 1 94 ? -27.393 3.386 22.708 1.00 62.81 94 LYS A C 1
ATOM 747 O O . LYS A 1 94 ? -26.167 3.507 22.746 1.00 62.81 94 LYS A O 1
ATOM 752 N N . SER A 1 95 ? -28.233 4.333 23.118 1.00 65.12 95 SER A N 1
ATOM 753 C CA . SER A 1 95 ? -27.762 5.458 23.919 1.00 65.12 95 SER A CA 1
ATOM 754 C C . SER A 1 95 ? -26.914 4.880 25.044 1.00 65.12 95 SER A C 1
ATOM 756 O O . SER A 1 95 ? -27.395 3.972 25.723 1.00 65.12 95 SER A O 1
ATOM 758 N N . LEU A 1 96 ? -25.670 5.344 25.195 1.00 66.44 96 LEU A N 1
ATOM 759 C CA . LEU A 1 96 ? -24.813 4.904 26.292 1.00 66.44 96 LEU A CA 1
ATOM 760 C C . LEU A 1 96 ? -25.563 5.159 27.604 1.00 66.44 96 LEU A C 1
ATOM 762 O O . LEU A 1 96 ? -25.690 6.307 28.031 1.00 66.44 96 LEU A O 1
ATOM 766 N N . ASP A 1 97 ? -26.084 4.101 28.220 1.00 76.06 97 ASP A N 1
ATOM 767 C CA . ASP A 1 97 ? -26.600 4.178 29.574 1.00 76.06 97 ASP A CA 1
ATOM 768 C C . ASP A 1 97 ? -25.428 3.943 30.519 1.00 76.06 97 ASP A C 1
ATOM 770 O O . ASP A 1 97 ? -24.888 2.840 30.634 1.00 76.06 97 ASP A O 1
ATOM 774 N N . TRP A 1 98 ? -25.026 5.013 31.199 1.00 74.06 98 TRP A N 1
ATOM 775 C CA . TRP A 1 98 ? -23.987 4.961 32.217 1.00 74.06 98 TRP A CA 1
ATOM 776 C C . TRP A 1 98 ? -24.302 3.942 33.317 1.00 74.06 98 TRP A C 1
ATOM 778 O O . TRP A 1 98 ? -23.371 3.422 33.923 1.00 74.06 98 TRP A O 1
ATOM 788 N N . LYS A 1 99 ? -25.579 3.622 33.573 1.00 72.19 99 LYS A N 1
ATOM 789 C CA . LYS A 1 99 ? -25.946 2.572 34.532 1.00 72.19 99 LYS A CA 1
ATOM 790 C C . LYS A 1 99 ? -25.618 1.175 34.009 1.00 72.19 99 LYS A C 1
ATOM 792 O O . LYS A 1 99 ? -24.978 0.427 34.735 1.00 72.19 99 LYS A O 1
ATOM 797 N N . GLU A 1 100 ? -25.982 0.863 32.763 1.00 72.06 100 GLU A N 1
ATOM 798 C CA . GLU A 1 100 ? -25.719 -0.437 32.112 1.00 72.06 100 GLU A CA 1
ATOM 799 C C . GLU A 1 100 ? -24.196 -0.684 31.974 1.00 72.06 100 GLU A C 1
ATOM 801 O O . GLU A 1 100 ? -23.713 -1.794 32.181 1.00 72.06 100 GLU A O 1
ATOM 806 N N . LEU A 1 101 ? -23.408 0.372 31.714 1.00 71.56 101 LEU A N 1
ATOM 807 C CA . LEU A 1 101 ? -21.938 0.305 31.657 1.00 71.56 101 LEU A CA 1
ATOM 808 C C . LEU A 1 101 ? -21.279 0.019 33.011 1.00 71.56 101 LEU A C 1
ATOM 810 O O . LEU A 1 101 ? -20.307 -0.726 33.073 1.00 71.56 101 LEU A O 1
ATOM 814 N N . VAL A 1 102 ? -21.773 0.621 34.093 1.00 72.44 102 VAL A N 1
ATOM 815 C CA . VAL A 1 102 ? -21.191 0.463 35.437 1.00 72.44 102 VAL A CA 1
ATOM 816 C C . VAL A 1 102 ? -21.675 -0.823 36.119 1.00 72.44 102 VAL A C 1
ATOM 818 O O . VAL A 1 102 ? -21.033 -1.283 37.058 1.00 72.44 102 VAL A O 1
ATOM 821 N N . GLU A 1 103 ? -22.770 -1.424 35.644 1.00 70.12 103 GLU A N 1
ATOM 822 C CA . GLU A 1 103 ? -23.326 -2.672 36.186 1.00 70.12 103 GLU A CA 1
ATOM 823 C C . GLU A 1 103 ? -22.392 -3.875 35.996 1.00 70.12 103 GLU A C 1
ATOM 825 O O . GLU A 1 103 ? -22.280 -4.695 36.903 1.00 70.12 103 GLU A O 1
ATOM 830 N N . HIS A 1 104 ? -21.687 -3.940 34.861 1.00 65.62 104 HIS A N 1
ATOM 831 C CA . HIS A 1 104 ? -20.774 -5.045 34.523 1.00 65.62 104 HIS A CA 1
ATOM 832 C C . HIS A 1 104 ? -19.361 -4.595 34.125 1.00 65.62 104 HIS A C 1
ATOM 834 O O . HIS A 1 104 ? -18.454 -5.414 34.003 1.00 65.62 104 HIS A O 1
ATOM 840 N N . GLY A 1 105 ? -19.138 -3.295 33.904 1.00 62.88 105 GLY A N 1
ATOM 841 C CA . GLY A 1 105 ? -17.879 -2.771 33.357 1.00 62.88 105 GLY A CA 1
ATOM 842 C C . GLY A 1 105 ? -16.685 -2.774 34.312 1.00 62.88 105 GLY A C 1
ATOM 843 O O . GLY A 1 105 ? -15.632 -2.271 33.937 1.00 62.88 105 GLY A O 1
ATOM 844 N N . PHE A 1 106 ? -16.846 -3.294 35.530 1.00 67.88 106 PHE A N 1
ATOM 845 C CA . PHE A 1 106 ? -15.773 -3.402 36.519 1.00 67.88 106 PHE A CA 1
ATOM 846 C C . PHE A 1 106 ? -15.548 -4.834 37.010 1.00 67.88 106 PHE A C 1
ATOM 848 O O . PHE A 1 106 ? -14.743 -5.022 37.916 1.00 67.88 106 PHE A O 1
ATOM 855 N N . ASP A 1 107 ? -16.200 -5.849 36.434 1.00 67.94 107 ASP A N 1
ATOM 856 C CA . ASP A 1 107 ? -16.018 -7.245 36.866 1.00 67.94 107 ASP A CA 1
ATOM 857 C C . ASP A 1 107 ? -14.578 -7.749 36.634 1.00 67.94 107 ASP A C 1
ATOM 859 O O . ASP A 1 107 ? -14.091 -8.630 37.342 1.00 67.94 107 ASP A O 1
ATOM 863 N N . ASP A 1 108 ? -13.868 -7.176 35.663 1.00 68.38 108 ASP A N 1
ATOM 864 C CA . ASP A 1 108 ? -12.465 -7.458 35.351 1.00 68.38 108 ASP A CA 1
ATOM 865 C C . ASP A 1 108 ? -11.473 -6.701 36.254 1.00 68.38 108 ASP A C 1
ATOM 867 O O . ASP A 1 108 ? -10.374 -7.196 36.516 1.00 68.38 108 ASP A O 1
ATOM 871 N N . ILE A 1 109 ? -11.856 -5.521 36.748 1.00 70.44 109 ILE A N 1
ATOM 872 C CA . ILE A 1 109 ? -11.007 -4.628 37.557 1.00 70.44 109 ILE A CA 1
ATOM 873 C C . ILE A 1 109 ? -11.246 -4.818 39.065 1.00 70.44 109 ILE A C 1
ATOM 875 O O . ILE A 1 109 ? -10.309 -4.747 39.860 1.00 70.44 109 ILE A O 1
ATOM 879 N N . ASP A 1 110 ? -12.488 -5.071 39.469 1.00 71.19 110 ASP A N 1
ATOM 880 C CA . ASP A 1 110 ? -12.932 -5.263 40.850 1.00 71.19 110 ASP A CA 1
ATOM 881 C C . ASP A 1 110 ? -13.888 -6.468 40.969 1.00 71.19 110 ASP A C 1
ATOM 883 O O . ASP A 1 110 ? -15.037 -6.327 41.398 1.00 71.19 110 ASP A O 1
ATOM 887 N N . PRO A 1 111 ? -13.413 -7.691 40.662 1.00 73.31 111 PRO A N 1
ATOM 888 C CA . PRO A 1 111 ? -14.227 -8.912 40.706 1.00 73.31 111 PRO A CA 1
ATOM 889 C C . PRO A 1 111 ? -14.823 -9.214 42.089 1.00 73.31 111 PRO A C 1
ATOM 891 O O . PRO A 1 111 ? -15.692 -10.071 42.228 1.00 73.31 111 PRO A O 1
ATOM 894 N N . GLN A 1 112 ? -14.320 -8.560 43.140 1.00 74.44 112 GLN A N 1
ATOM 895 C CA . GLN A 1 112 ? -14.750 -8.760 44.524 1.00 74.44 112 GLN A CA 1
ATOM 896 C C . GLN A 1 112 ? -15.664 -7.628 45.031 1.00 74.44 112 GLN A C 1
ATOM 898 O O . GLN A 1 112 ? -16.131 -7.697 46.172 1.00 74.44 112 GLN A O 1
ATOM 903 N N . GLY A 1 113 ? -15.946 -6.612 44.203 1.00 71.56 113 GLY A N 1
ATOM 904 C CA . GLY A 1 113 ? -16.833 -5.493 44.534 1.00 71.56 113 GLY A CA 1
ATOM 905 C C . GLY A 1 113 ? -16.364 -4.680 45.744 1.00 71.56 113 GLY A C 1
ATOM 906 O O . GLY A 1 113 ? -17.179 -4.210 46.543 1.00 71.56 113 GLY A O 1
ATOM 907 N N . TYR A 1 114 ? -15.052 -4.583 45.969 1.00 74.56 114 TYR A N 1
ATOM 908 C CA . TYR A 1 114 ? -14.516 -3.839 47.108 1.00 74.56 114 TYR A CA 1
ATOM 909 C C . TYR A 1 114 ? -14.521 -2.331 46.884 1.00 74.56 114 TYR A C 1
ATOM 911 O O . TYR A 1 114 ? -14.692 -1.572 47.847 1.00 74.56 114 TYR A O 1
ATOM 919 N N . PHE A 1 115 ? -14.346 -1.918 45.633 1.00 66.88 115 PHE A N 1
ATOM 920 C CA . PHE A 1 115 ? -14.179 -0.537 45.198 1.00 66.88 115 PHE A CA 1
ATOM 921 C C . PHE A 1 115 ? -15.396 -0.020 44.416 1.00 66.88 115 PHE A C 1
ATOM 923 O O . PHE A 1 115 ? -15.615 1.190 44.366 1.00 66.88 115 PHE A O 1
ATOM 930 N N . THR A 1 116 ? -16.205 -0.916 43.847 1.00 66.75 116 THR A N 1
ATOM 931 C CA . THR A 1 116 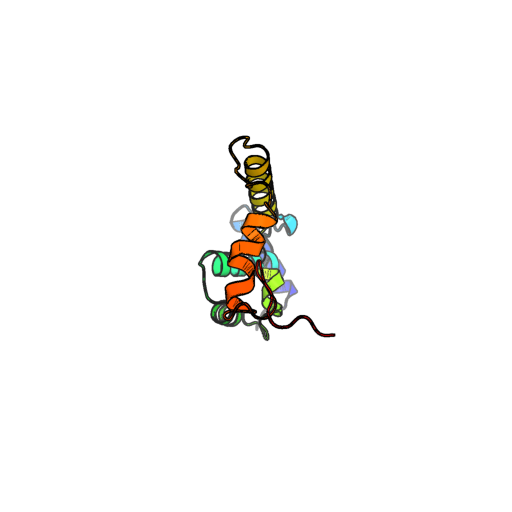? -17.349 -0.614 42.973 1.00 66.75 116 THR A CA 1
ATOM 932 C C . THR A 1 116 ? -18.656 -1.257 43.478 1.00 66.75 116 THR A C 1
ATOM 934 O O . THR A 1 116 ? -18.655 -2.061 44.409 1.00 66.75 116 THR A O 1
ATOM 937 N N . GLY A 1 117 ? -19.809 -0.849 42.927 1.00 64.12 117 GLY A N 1
ATOM 938 C CA . GLY A 1 117 ? -21.141 -1.348 43.316 1.00 64.12 117 GLY A CA 1
ATOM 939 C C . GLY A 1 117 ? -21.916 -0.473 44.321 1.00 64.12 117 GLY A C 1
ATOM 940 O O . GLY A 1 117 ? -21.473 0.596 44.736 1.00 64.12 117 GLY A O 1
ATOM 941 N N . LYS A 1 118 ? -23.126 -0.914 44.709 1.00 63.09 118 LYS A N 1
ATOM 942 C CA . LYS A 1 118 ? -24.073 -0.134 45.545 1.00 63.09 118 LYS A CA 1
ATOM 943 C C . LYS A 1 118 ? -23.566 0.132 46.975 1.00 63.09 118 LYS A C 1
ATOM 945 O O . LYS A 1 118 ? -23.992 1.101 47.602 1.00 63.09 118 LYS A O 1
ATOM 950 N N . HIS A 1 119 ? -22.670 -0.718 47.485 1.00 63.38 119 HIS A N 1
ATOM 951 C CA . HIS A 1 119 ? -22.136 -0.663 48.852 1.00 63.38 119 HIS A CA 1
ATOM 952 C C . HIS A 1 119 ? -20.626 -0.990 48.886 1.00 63.38 119 HIS A C 1
ATOM 954 O O . HIS A 1 119 ? -20.253 -2.084 49.314 1.00 63.38 119 HIS A O 1
ATOM 960 N N . PRO A 1 120 ? -19.750 -0.069 48.441 1.00 64.88 120 PRO A N 1
ATOM 961 C CA . PRO A 1 120 ? -18.307 -0.302 48.416 1.00 64.88 120 PRO A CA 1
ATOM 962 C C . PRO A 1 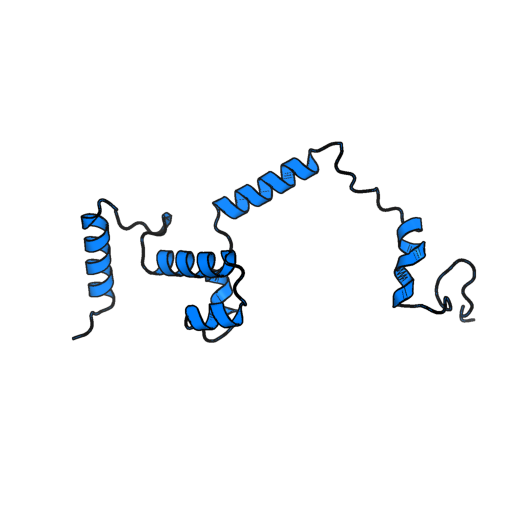120 ? -17.757 -0.473 49.840 1.00 64.88 120 PRO A C 1
ATOM 964 O O . PRO A 1 120 ? -18.063 0.317 50.737 1.00 64.88 120 PRO A O 1
ATOM 967 N N . LYS A 1 121 ? -16.951 -1.520 50.055 1.00 65.44 121 LYS A N 1
ATOM 968 C CA . LYS A 1 121 ? -16.435 -1.907 51.383 1.00 65.44 121 LYS A CA 1
ATOM 969 C C . LYS A 1 121 ? -15.180 -1.137 51.788 1.00 65.44 121 LYS A C 1
ATOM 971 O O . LYS A 1 121 ? -14.940 -0.950 52.978 1.00 65.44 121 LYS A O 1
ATOM 976 N N . LEU A 1 122 ? -14.394 -0.678 50.815 1.00 63.41 122 LEU A N 1
ATOM 977 C CA . LEU A 1 122 ? -13.173 0.092 51.036 1.00 63.41 122 LEU A CA 1
ATOM 978 C C . LEU A 1 122 ? -13.396 1.555 50.645 1.00 63.41 122 LEU A C 1
ATOM 980 O O . LEU A 1 122 ? -12.852 2.049 49.663 1.00 63.41 122 LEU A O 1
ATOM 984 N N . ARG A 1 123 ? -14.200 2.277 51.429 1.00 53.81 123 ARG A N 1
ATOM 985 C CA . ARG A 1 123 ? -14.115 3.741 51.452 1.00 53.81 123 ARG A CA 1
ATOM 986 C C . ARG A 1 123 ? -13.111 4.119 52.533 1.00 53.81 123 ARG A C 1
ATOM 988 O O . ARG A 1 123 ? -13.370 3.905 53.715 1.00 53.81 123 ARG A O 1
ATOM 995 N N . GLY A 1 124 ? -11.944 4.606 52.115 1.00 62.81 124 GLY A N 1
ATOM 996 C CA . GLY A 1 124 ? -10.955 5.174 53.030 1.00 62.81 124 GLY A CA 1
ATOM 997 C C . GLY A 1 124 ? -11.578 6.263 53.913 1.00 62.81 124 GLY A C 1
ATOM 998 O O . GLY A 1 124 ? -12.536 6.917 53.497 1.00 62.81 124 GLY A O 1
ATOM 999 N N . LYS A 1 125 ? -11.051 6.393 55.135 1.00 42.84 125 LYS A N 1
ATOM 1000 C CA . LYS A 1 125 ? -11.360 7.497 56.054 1.00 42.84 125 LYS A CA 1
ATOM 1001 C C . LYS A 1 125 ? -10.977 8.845 55.457 1.00 42.84 125 LYS A C 1
ATOM 1003 O O . LYS A 1 125 ? -9.937 8.888 54.764 1.00 42.84 125 LYS A O 1
#

Organism: NCBI:txid624146

InterPro domains:
  IPR011010 DNA breaking-rejoining enzyme, catalytic core [SSF56349] (2-74)
  IPR013762 Integrase-like, catalytic domain superfamily [G3DSA:1.10.443.10] (1-93)